Protein AF-K1T7Y3-F1 (afdb_monomer_lite)

Organism: NCBI:txid408170

pLDDT: mean 90.28, std 10.28, range [40.94, 98.44]

Foldseek 3Di:
DADPPDDFDAEAEEADDWPVSLVVCVVVVGQEYEYADDLDPDDDPDQDCVDRSNVSVVSCVVSRYYYHHNYLVQQFAQVHDQVVVCVLQVFDPKAAPAADPVDRRTHHHIDGDDPDDDDPVVVQVSVCVSVVHPDDDDDDDD

Structure (mmCIF, N/CA/C/O backbone):
data_AF-K1T7Y3-F1
#
_entry.id   AF-K1T7Y3-F1
#
loop_
_atom_site.group_PDB
_atom_site.id
_atom_site.type_symbol
_atom_site.label_atom_id
_atom_site.label_alt_id
_atom_site.label_comp_id
_atom_site.label_asym_id
_atom_site.label_entity_id
_atom_site.label_seq_id
_atom_site.pdbx_PDB_ins_code
_atom_site.Cartn_x
_atom_site.Cartn_y
_atom_site.Cartn_z
_atom_site.occupancy
_atom_site.B_iso_or_equiv
_atom_site.auth_seq_id
_atom_site.auth_comp_id
_atom_site.auth_asym_id
_atom_site.auth_atom_id
_atom_site.pdbx_PDB_model_num
ATOM 1 N N . CYS A 1 1 ? -7.303 -5.043 11.114 1.00 74.25 1 CYS A N 1
ATOM 2 C CA . CYS A 1 1 ? -7.994 -5.053 12.422 1.00 74.25 1 CYS A CA 1
ATOM 3 C C . CYS A 1 1 ? -9.361 -4.397 12.263 1.00 74.25 1 CYS A C 1
ATOM 5 O O . CYS A 1 1 ? -9.489 -3.479 11.460 1.00 74.25 1 CYS A O 1
ATOM 7 N N . GLY A 1 2 ? -10.361 -4.883 12.998 1.00 85.31 2 GLY A N 1
ATOM 8 C CA . GLY A 1 2 ? -11.750 -4.431 12.897 1.00 85.31 2 GLY A CA 1
ATOM 9 C C . GLY A 1 2 ? -12.728 -5.604 12.944 1.00 85.31 2 GLY A C 1
ATOM 10 O O . GLY A 1 2 ? -12.315 -6.723 13.240 1.00 85.31 2 GLY A O 1
ATOM 11 N N . ASP A 1 3 ? -13.996 -5.324 12.660 1.00 88.31 3 ASP A N 1
ATOM 12 C CA . ASP A 1 3 ? -15.067 -6.319 12.555 1.00 88.31 3 ASP A CA 1
ATOM 13 C C . ASP A 1 3 ? -15.221 -6.776 11.097 1.00 88.31 3 ASP A C 1
ATOM 15 O O . ASP A 1 3 ? -15.468 -5.957 10.211 1.00 88.31 3 ASP A O 1
ATOM 19 N N . GLU A 1 4 ? -15.062 -8.077 10.853 1.00 87.56 4 GLU A N 1
ATOM 20 C CA . GLU A 1 4 ? -15.195 -8.697 9.527 1.00 87.56 4 GLU A CA 1
ATOM 21 C C . GLU A 1 4 ? -16.634 -8.692 8.992 1.00 87.56 4 GLU A C 1
ATOM 23 O O . GLU A 1 4 ? -16.840 -8.826 7.789 1.00 87.56 4 GLU A O 1
ATOM 28 N N . ASN A 1 5 ? -17.623 -8.486 9.867 1.00 91.62 5 ASN A N 1
ATOM 29 C CA . ASN A 1 5 ? -19.041 -8.453 9.509 1.00 91.62 5 ASN A CA 1
ATOM 30 C C . ASN A 1 5 ? -19.557 -7.032 9.235 1.00 91.62 5 ASN A C 1
ATOM 32 O O . ASN A 1 5 ? -20.742 -6.846 8.949 1.00 91.62 5 ASN A O 1
ATOM 36 N N . LYS A 1 6 ? -18.696 -6.012 9.346 1.00 91.69 6 LYS A N 1
ATOM 37 C CA . LYS A 1 6 ? -19.077 -4.622 9.091 1.00 91.69 6 LYS A CA 1
ATOM 38 C C . LYS A 1 6 ? -19.415 -4.430 7.607 1.00 91.69 6 LYS A C 1
ATOM 40 O O . LYS A 1 6 ? -18.617 -4.762 6.736 1.00 91.69 6 LYS A O 1
ATOM 45 N N . ASP A 1 7 ? -20.564 -3.819 7.326 1.00 95.12 7 ASP A N 1
ATOM 46 C CA . ASP A 1 7 ? -20.921 -3.370 5.974 1.00 95.12 7 ASP A CA 1
ATOM 47 C C . ASP A 1 7 ? -20.002 -2.210 5.538 1.00 95.12 7 ASP A C 1
ATOM 49 O O . ASP A 1 7 ? -19.838 -1.228 6.269 1.00 95.12 7 ASP A O 1
ATOM 53 N N . VAL A 1 8 ? -19.385 -2.328 4.359 1.00 96.88 8 VAL A N 1
ATOM 54 C CA . VAL A 1 8 ? -18.393 -1.377 3.828 1.00 96.88 8 VAL A CA 1
ATOM 55 C C . VAL A 1 8 ? -18.843 -0.897 2.452 1.00 96.88 8 VAL A C 1
ATOM 57 O O . VAL A 1 8 ? -18.898 -1.672 1.500 1.00 96.88 8 VAL A O 1
ATOM 60 N N . LYS A 1 9 ? -19.116 0.406 2.325 1.00 97.25 9 LYS A N 1
ATOM 61 C CA . LYS A 1 9 ? -19.540 1.050 1.067 1.00 97.25 9 LYS A CA 1
ATOM 62 C C . LYS A 1 9 ? -18.484 1.998 0.519 1.00 97.25 9 LYS A C 1
ATOM 64 O O . LYS A 1 9 ? -18.427 2.228 -0.688 1.00 97.25 9 LYS A O 1
ATOM 69 N N . LYS A 1 10 ? -17.641 2.552 1.392 1.00 98.00 10 LYS A N 1
ATOM 70 C CA . LYS A 1 10 ? -16.605 3.518 1.040 1.00 98.00 10 LYS A CA 1
ATOM 71 C C . LYS A 1 10 ? -15.258 3.134 1.636 1.00 98.00 10 LYS A C 1
ATOM 73 O O . LYS A 1 10 ? -15.065 3.180 2.848 1.00 98.00 10 LYS A O 1
ATOM 78 N N . VAL A 1 11 ? -14.304 2.832 0.761 1.00 98.12 11 VAL A N 1
ATOM 79 C CA . VAL A 1 11 ? -12.926 2.501 1.139 1.00 98.12 11 VAL A CA 1
ATOM 80 C C . VAL A 1 11 ? -12.016 3.701 0.893 1.00 98.12 11 VAL A C 1
ATOM 82 O O . VAL A 1 11 ? -12.031 4.296 -0.185 1.00 98.12 11 VAL A O 1
ATOM 85 N N . PHE A 1 12 ? -11.208 4.047 1.890 1.00 98.25 12 PHE A N 1
ATOM 86 C CA . PHE A 1 12 ? -10.119 5.009 1.769 1.00 98.25 12 PHE A CA 1
ATOM 87 C C . PHE A 1 12 ? -8.802 4.259 1.555 1.00 98.25 12 PHE A C 1
ATOM 89 O O . PHE A 1 12 ? -8.405 3.456 2.396 1.00 98.25 12 PHE A O 1
ATOM 96 N N . VAL A 1 13 ? -8.127 4.510 0.433 1.00 97.75 13 VAL A N 1
ATOM 97 C CA . VAL A 1 13 ? -6.859 3.850 0.087 1.00 97.75 13 VAL A CA 1
ATOM 98 C C . VAL A 1 13 ? -5.696 4.804 0.338 1.00 97.75 13 VAL A C 1
ATOM 100 O O . VAL A 1 13 ? -5.748 5.958 -0.083 1.00 97.75 13 VAL A O 1
ATOM 103 N N . THR A 1 14 ? -4.649 4.328 1.008 1.00 96.69 14 THR A N 1
ATOM 104 C CA . THR A 1 14 ? -3.442 5.113 1.305 1.00 96.69 14 THR A CA 1
ATOM 105 C C . THR A 1 14 ? -2.174 4.262 1.219 1.00 96.69 14 THR A C 1
ATOM 107 O O . THR A 1 14 ? -2.227 3.046 1.363 1.00 96.69 14 THR A O 1
ATOM 110 N N . LEU A 1 15 ? -1.015 4.887 1.008 1.00 94.50 15 LEU A N 1
ATOM 111 C CA . LEU A 1 15 ? 0.276 4.201 1.135 1.00 94.50 15 LEU A CA 1
ATOM 112 C C . LEU A 1 15 ? 0.601 3.991 2.621 1.00 94.50 15 LEU A C 1
ATOM 114 O O . LEU A 1 15 ? 0.642 2.865 3.120 1.00 94.50 15 LEU A O 1
ATOM 118 N N . ASP A 1 16 ? 0.732 5.108 3.333 1.00 93.12 16 ASP A N 1
ATOM 119 C CA . ASP A 1 16 ? 1.011 5.174 4.761 1.00 93.12 16 ASP A CA 1
ATOM 120 C C . ASP A 1 16 ? -0.233 5.559 5.546 1.00 93.12 16 ASP A C 1
ATOM 122 O O . ASP A 1 16 ? -1.016 6.413 5.124 1.00 93.12 16 ASP A O 1
ATOM 126 N N . THR A 1 17 ? -0.379 4.979 6.734 1.00 94.25 17 THR A N 1
ATOM 127 C CA . THR A 1 17 ? -1.377 5.440 7.699 1.00 94.25 17 THR A CA 1
ATOM 128 C C . THR A 1 17 ? -0.690 6.234 8.801 1.00 94.25 17 THR A C 1
ATOM 130 O O . THR A 1 17 ? 0.102 5.708 9.578 1.00 94.25 17 THR A O 1
ATOM 133 N N . ASN A 1 18 ? -1.025 7.516 8.875 1.00 95.44 18 ASN A N 1
ATOM 134 C CA . ASN A 1 18 ? -0.678 8.429 9.958 1.00 95.44 18 ASN A CA 1
ATOM 135 C C . ASN A 1 18 ? -1.941 9.143 10.488 1.00 95.44 18 ASN A C 1
ATOM 137 O O . ASN A 1 18 ? -3.026 9.042 9.909 1.00 95.44 18 ASN A O 1
ATOM 141 N N . ILE A 1 19 ? -1.809 9.914 11.571 1.00 96.31 19 ILE A N 1
ATOM 142 C CA . ILE A 1 19 ? -2.937 10.624 12.206 1.00 96.31 19 ILE A CA 1
ATOM 143 C C . ILE A 1 19 ? -3.722 11.487 11.204 1.00 96.31 19 ILE A C 1
ATOM 145 O O . ILE A 1 19 ? -4.949 11.528 11.267 1.00 96.31 19 ILE A O 1
ATOM 149 N N . ASN A 1 20 ? -3.040 12.161 10.276 1.00 97.19 20 ASN A N 1
ATOM 150 C CA . ASN A 1 20 ? -3.697 13.030 9.302 1.00 97.19 20 ASN A CA 1
ATOM 151 C C . ASN A 1 20 ? -4.510 12.215 8.293 1.00 97.19 20 ASN A C 1
ATOM 153 O O . ASN A 1 20 ? -5.660 12.558 8.042 1.00 97.19 20 ASN A O 1
ATOM 157 N N . THR A 1 21 ? -3.968 11.100 7.793 1.00 97.38 21 THR A N 1
ATOM 158 C CA . THR A 1 21 ? -4.709 10.205 6.884 1.00 97.38 21 THR A CA 1
ATOM 159 C C . THR A 1 21 ? -5.929 9.574 7.557 1.00 97.38 21 THR A C 1
ATOM 161 O O . THR A 1 21 ? -6.981 9.471 6.937 1.00 97.38 21 THR A O 1
ATOM 164 N N . VAL A 1 22 ? -5.843 9.234 8.851 1.00 97.69 22 VAL A N 1
ATOM 165 C CA . VAL A 1 22 ? -6.998 8.729 9.614 1.00 97.69 22 VAL A CA 1
ATOM 166 C C . VAL A 1 22 ? -8.064 9.817 9.751 1.00 97.69 22 VAL A C 1
ATOM 168 O O . VAL A 1 22 ? -9.237 9.566 9.491 1.00 97.69 22 VAL A O 1
ATOM 171 N N . LYS A 1 23 ? -7.668 11.049 10.098 1.00 98.12 23 LYS A N 1
ATOM 172 C CA . LYS A 1 23 ? -8.592 12.194 10.163 1.00 98.12 23 LYS A CA 1
ATOM 173 C C . LYS A 1 23 ? -9.242 12.499 8.814 1.00 98.12 23 LYS A C 1
ATOM 175 O O . LYS A 1 23 ? -10.417 12.850 8.778 1.00 98.12 23 LYS A O 1
ATOM 180 N N . GLU A 1 24 ? -8.501 12.363 7.720 1.00 98.44 24 GLU A N 1
ATOM 181 C CA . GLU A 1 24 ? -9.027 12.541 6.368 1.00 98.44 24 GLU A CA 1
ATOM 182 C C . GLU A 1 24 ? -10.026 11.440 5.988 1.00 98.44 24 GLU A C 1
ATOM 184 O O . GLU A 1 24 ? -11.080 11.728 5.424 1.00 98.44 24 GLU A O 1
ATOM 189 N N . ALA A 1 25 ? -9.738 10.182 6.328 1.00 98.25 25 ALA A N 1
ATOM 190 C CA . ALA A 1 25 ? -10.670 9.080 6.116 1.00 98.25 25 ALA A CA 1
ATOM 191 C C . ALA A 1 25 ? -11.983 9.306 6.886 1.00 98.25 25 ALA A C 1
ATOM 193 O O . ALA A 1 25 ? -13.064 9.160 6.312 1.00 98.25 25 ALA A O 1
ATOM 194 N N . ILE A 1 26 ? -11.889 9.751 8.147 1.00 98.25 26 ILE A N 1
ATOM 195 C CA . ILE A 1 26 ? -13.047 10.129 8.971 1.00 98.25 26 ILE A CA 1
ATOM 196 C C . ILE A 1 26 ? -13.824 11.277 8.317 1.00 98.25 26 ILE A C 1
ATOM 198 O O . ILE A 1 26 ? -15.032 11.165 8.131 1.00 98.25 26 ILE A O 1
ATOM 202 N N . SER A 1 27 ? -13.157 12.366 7.914 1.00 98.38 27 SER A N 1
ATOM 203 C CA . SER A 1 27 ? -13.840 13.526 7.317 1.00 98.38 27 SER A CA 1
ATOM 204 C C . SER A 1 27 ? -14.519 13.198 5.986 1.00 98.38 27 SER A C 1
ATOM 206 O O . SER A 1 27 ? -15.534 13.797 5.630 1.00 98.38 27 SER A O 1
ATOM 208 N N . LYS A 1 28 ? -13.991 12.209 5.260 1.00 98.00 28 LYS A N 1
ATOM 209 C CA . LYS A 1 28 ? -14.590 11.670 4.040 1.00 98.00 28 LYS A CA 1
ATOM 210 C C . LYS A 1 28 ? -15.670 10.621 4.309 1.00 98.00 28 LYS A C 1
ATOM 212 O O . LYS A 1 28 ? -16.221 10.118 3.330 1.00 98.00 28 LYS A O 1
ATOM 217 N N . ASN A 1 29 ? -16.011 10.316 5.560 1.00 97.75 29 ASN A N 1
ATOM 218 C CA . ASN A 1 29 ? -16.959 9.264 5.941 1.00 97.75 29 ASN A CA 1
ATOM 219 C C . ASN A 1 29 ? -16.593 7.907 5.316 1.00 97.75 29 ASN A C 1
ATOM 221 O O . ASN A 1 29 ? -17.430 7.259 4.692 1.00 97.75 29 ASN A O 1
ATOM 225 N N . ALA A 1 30 ? -15.313 7.533 5.369 1.00 98.12 30 ALA A N 1
ATOM 226 C CA . ALA A 1 30 ? -14.883 6.211 4.938 1.00 98.12 30 ALA A CA 1
ATOM 227 C C . ALA A 1 30 ? -15.353 5.145 5.935 1.00 98.12 30 ALA A C 1
ATOM 229 O O . ALA A 1 30 ? -15.227 5.321 7.145 1.00 98.12 30 ALA A O 1
ATOM 230 N N . ASP A 1 31 ? -15.829 4.019 5.415 1.00 97.81 31 ASP A N 1
ATOM 231 C CA . ASP A 1 31 ? -16.213 2.861 6.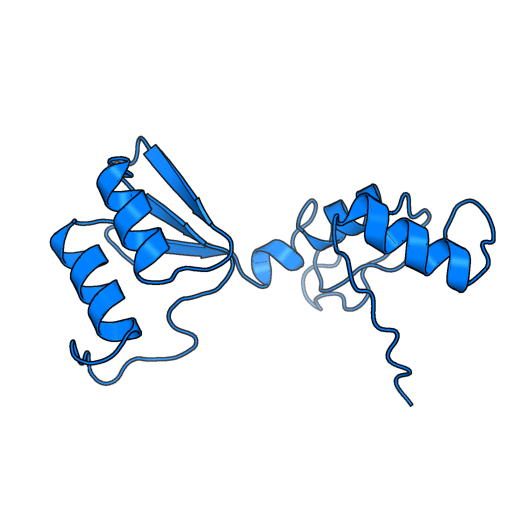220 1.00 97.81 31 ASP A CA 1
ATOM 232 C C . ASP A 1 31 ? -15.004 1.979 6.547 1.00 97.81 31 ASP A C 1
ATOM 234 O O . ASP A 1 31 ? -15.055 1.201 7.492 1.00 97.81 31 ASP A O 1
ATOM 238 N N . MET A 1 32 ? -13.925 2.080 5.765 1.00 97.75 32 MET A N 1
ATOM 239 C CA . MET A 1 32 ? -12.718 1.268 5.906 1.00 97.75 32 MET A CA 1
ATOM 240 C C . MET A 1 32 ? -11.491 1.989 5.342 1.00 97.75 32 MET A C 1
ATOM 242 O O . MET A 1 32 ? -11.596 2.732 4.364 1.00 97.75 32 MET A O 1
ATOM 246 N N . ILE A 1 33 ? -10.318 1.711 5.915 1.00 97.94 33 ILE A N 1
ATOM 247 C CA . ILE A 1 33 ? -9.017 2.084 5.351 1.00 97.94 33 ILE A CA 1
ATOM 248 C C . ILE A 1 33 ? -8.304 0.840 4.810 1.00 97.94 33 ILE A C 1
ATOM 250 O O . ILE A 1 33 ? -8.199 -0.178 5.496 1.00 97.94 33 ILE A O 1
ATOM 254 N N . VAL A 1 34 ? -7.765 0.944 3.597 1.00 97.50 34 VAL A N 1
ATOM 255 C CA . VAL A 1 34 ? -6.795 -0.004 3.039 1.00 97.50 34 VAL A CA 1
ATOM 256 C C . VAL A 1 34 ? -5.459 0.718 2.886 1.00 97.50 34 VAL A C 1
ATOM 258 O O . VAL A 1 34 ? -5.376 1.718 2.174 1.00 97.50 34 VAL A O 1
ATOM 261 N N . SER A 1 35 ? -4.424 0.234 3.570 1.00 96.75 35 SER A N 1
ATOM 262 C CA . SER A 1 35 ? -3.065 0.771 3.496 1.00 96.75 35 SER A CA 1
ATOM 263 C C . SER A 1 35 ? -2.092 -0.210 2.853 1.00 96.75 35 SER A C 1
ATOM 265 O O . SER A 1 35 ? -2.371 -1.406 2.782 1.00 96.75 35 SER A O 1
ATOM 267 N N . HIS A 1 36 ? -0.930 0.273 2.413 1.00 95.25 36 HIS A N 1
ATOM 268 C CA . HIS A 1 36 ? 0.178 -0.615 2.066 1.00 95.25 36 HIS A CA 1
ATOM 269 C C . HIS A 1 36 ? 0.959 -1.016 3.323 1.00 95.25 36 HIS A C 1
ATOM 271 O O . HIS A 1 36 ? 1.076 -2.195 3.655 1.00 95.25 36 HIS A O 1
ATOM 277 N N . HIS A 1 37 ? 1.431 -0.026 4.086 1.00 94.44 37 HIS A N 1
ATOM 278 C CA . HIS A 1 37 ? 2.209 -0.290 5.292 1.00 94.44 37 HIS A CA 1
ATOM 279 C C . HIS A 1 37 ? 1.305 -0.642 6.488 1.00 94.44 37 HIS A C 1
ATOM 281 O O . HIS A 1 37 ? 0.311 0.057 6.743 1.00 94.44 37 HIS A O 1
ATOM 287 N N . PRO A 1 38 ? 1.635 -1.698 7.258 1.00 92.12 38 PRO A N 1
ATOM 288 C CA . PRO A 1 38 ? 0.961 -1.999 8.513 1.00 92.12 38 PRO A CA 1
ATOM 289 C C . PRO A 1 38 ? 1.239 -0.919 9.561 1.00 92.12 38 PRO A C 1
ATOM 291 O O . PRO A 1 38 ? 2.386 -0.534 9.773 1.00 92.12 38 PRO A O 1
ATOM 294 N N . ILE A 1 39 ? 0.211 -0.492 10.303 1.00 92.44 39 ILE A N 1
ATOM 295 C CA . ILE A 1 39 ? 0.425 0.383 11.473 1.00 92.44 39 ILE A CA 1
ATOM 296 C C . ILE A 1 39 ? 1.080 -0.368 12.645 1.00 92.44 39 ILE A C 1
ATOM 298 O O . ILE A 1 39 ? 1.681 0.258 13.515 1.00 92.44 39 ILE A O 1
ATOM 302 N N . LEU A 1 40 ? 0.958 -1.704 12.669 1.00 90.25 40 LEU A N 1
ATOM 303 C CA . LEU A 1 40 ? 1.570 -2.606 13.648 1.00 90.25 40 LEU A CA 1
ATOM 304 C C . LEU A 1 40 ? 2.445 -3.623 12.913 1.00 90.25 40 LEU A C 1
ATOM 306 O O . LEU A 1 40 ? 1.925 -4.472 12.195 1.00 90.25 40 LEU A O 1
ATOM 310 N N . LEU A 1 41 ? 3.760 -3.565 13.123 1.00 83.50 41 LEU A N 1
ATOM 311 C CA . LEU A 1 41 ? 4.713 -4.552 12.590 1.00 83.50 41 LEU A CA 1
ATOM 312 C C . LEU A 1 41 ? 4.938 -5.741 13.540 1.00 83.50 41 LEU A C 1
ATOM 314 O O . LEU A 1 41 ? 5.601 -6.710 13.187 1.00 83.50 41 LEU A O 1
ATOM 318 N N . GLY A 1 42 ? 4.388 -5.679 14.753 1.00 86.19 42 GLY A N 1
ATOM 319 C CA . GLY A 1 42 ? 4.509 -6.725 15.761 1.00 86.19 42 GLY A CA 1
ATOM 320 C C . GLY A 1 42 ? 3.402 -6.638 16.806 1.00 86.19 42 GLY A C 1
ATOM 321 O O . GLY A 1 42 ? 2.554 -5.744 16.769 1.00 86.19 42 GLY A O 1
ATOM 322 N N . GLY A 1 43 ? 3.411 -7.578 17.750 1.00 86.69 43 GLY A N 1
ATOM 323 C CA . GLY A 1 43 ? 2.418 -7.627 18.821 1.00 86.69 43 GLY A CA 1
ATOM 324 C C . GLY A 1 43 ? 2.460 -6.387 19.721 1.00 86.69 43 GLY A C 1
ATOM 325 O O . GLY A 1 43 ? 3.527 -5.958 20.164 1.00 86.69 43 GLY A O 1
ATOM 326 N N . ILE A 1 44 ? 1.287 -5.837 20.040 1.00 87.12 44 ILE A N 1
ATOM 327 C CA . ILE A 1 44 ? 1.150 -4.757 21.022 1.00 87.12 44 ILE A CA 1
ATOM 328 C C . ILE A 1 44 ? 0.984 -5.356 22.420 1.00 87.12 44 ILE A C 1
ATOM 330 O O . ILE A 1 44 ? 0.132 -6.212 22.634 1.00 87.12 44 ILE A O 1
ATOM 334 N N . LYS A 1 45 ? 1.746 -4.847 23.395 1.00 91.38 45 LYS A N 1
ATOM 335 C CA . LYS A 1 45 ? 1.588 -5.203 24.819 1.00 91.38 45 LYS A CA 1
ATOM 336 C C . LYS A 1 45 ? 0.728 -4.215 25.616 1.00 91.38 45 LYS A C 1
ATOM 338 O O . LYS A 1 45 ? 0.179 -4.584 26.646 1.00 91.38 45 LYS A O 1
ATOM 343 N N . ARG A 1 46 ? 0.637 -2.958 25.167 1.00 93.62 46 ARG A N 1
ATOM 344 C CA . ARG A 1 46 ? -0.209 -1.900 25.746 1.00 93.62 46 ARG A CA 1
ATOM 345 C C . ARG A 1 46 ? -0.575 -0.856 24.699 1.00 93.62 46 ARG A C 1
ATOM 347 O O . ARG A 1 46 ? 0.226 -0.596 23.804 1.00 93.62 46 ARG A O 1
ATOM 354 N N . ILE A 1 47 ? -1.725 -0.211 24.864 1.00 93.88 47 ILE A N 1
ATOM 355 C CA . ILE A 1 47 ? -2.128 0.940 24.052 1.00 93.88 47 ILE A CA 1
ATOM 356 C C . ILE A 1 47 ? -1.925 2.205 24.890 1.00 93.88 47 ILE A C 1
ATOM 358 O O . ILE A 1 47 ? -2.547 2.364 25.935 1.00 93.88 47 ILE A O 1
ATOM 362 N N . ASP A 1 48 ? -1.037 3.088 24.437 1.00 94.75 48 ASP A N 1
ATOM 363 C CA . ASP A 1 48 ? -0.742 4.368 25.083 1.00 94.75 48 ASP A CA 1
ATOM 364 C C . ASP A 1 48 ? -1.187 5.521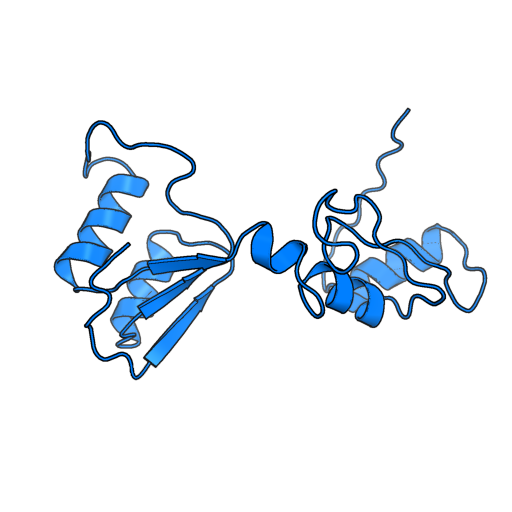 24.176 1.00 94.75 48 ASP A C 1
ATOM 366 O O . ASP A 1 48 ? -0.553 5.799 23.154 1.00 94.75 48 ASP A O 1
ATOM 370 N N . TYR A 1 49 ? -2.275 6.198 24.550 1.00 95.50 49 TYR A N 1
ATOM 371 C CA . TYR A 1 49 ? -2.859 7.307 23.786 1.00 95.50 49 TYR A CA 1
ATOM 372 C C . TYR A 1 49 ? -1.993 8.577 23.745 1.00 95.50 49 TYR A C 1
ATOM 374 O O . TYR A 1 49 ? -2.342 9.520 23.034 1.00 95.50 49 TYR A O 1
ATOM 382 N N . SER A 1 50 ? -0.863 8.623 24.455 1.00 94.88 50 SER A N 1
ATOM 383 C CA . SER A 1 50 ? 0.140 9.679 24.273 1.00 94.88 50 SER A CA 1
ATOM 384 C C . SER A 1 50 ? 1.032 9.453 23.042 1.00 94.88 50 SER A C 1
ATOM 386 O O . SER A 1 50 ? 1.648 10.394 22.547 1.00 94.88 50 SER A O 1
ATOM 388 N N . THR A 1 51 ? 1.070 8.228 22.504 1.00 94.31 51 THR A N 1
ATOM 389 C CA . THR A 1 51 ? 1.871 7.865 21.323 1.00 94.31 51 THR A CA 1
ATOM 390 C C . THR A 1 51 ? 1.092 8.044 20.021 1.00 94.31 51 THR A C 1
ATOM 392 O O . THR A 1 51 ? -0.133 7.934 19.998 1.00 94.31 51 THR A O 1
ATOM 395 N N . SER A 1 52 ? 1.795 8.245 18.902 1.00 93.06 52 SER A N 1
ATOM 396 C CA . SER A 1 52 ? 1.168 8.366 17.577 1.00 93.06 52 SER A CA 1
ATOM 397 C C . SER A 1 52 ? 0.347 7.129 17.199 1.00 93.06 52 SER A C 1
ATOM 399 O O . SER A 1 52 ? -0.794 7.256 16.759 1.00 93.06 52 SER A O 1
ATOM 401 N N . VAL A 1 53 ? 0.892 5.930 17.427 1.00 93.56 53 VAL A N 1
ATOM 402 C CA . VAL A 1 53 ? 0.194 4.658 17.182 1.00 93.56 53 VAL A CA 1
ATOM 403 C C . VAL A 1 53 ? -1.045 4.546 18.065 1.00 93.56 53 VAL A C 1
ATOM 405 O O . VAL A 1 53 ? -2.123 4.243 17.562 1.00 93.56 53 VAL A O 1
ATOM 408 N N . GLY A 1 54 ? -0.932 4.846 19.362 1.00 95.12 54 GLY A N 1
ATOM 409 C CA . GLY A 1 54 ? -2.079 4.812 20.266 1.00 95.12 54 GLY A CA 1
ATOM 410 C C . GLY A 1 54 ? -3.171 5.812 19.886 1.00 95.12 54 GLY A C 1
ATOM 411 O O . GLY A 1 54 ? -4.346 5.461 19.932 1.00 95.12 54 GLY A O 1
ATOM 412 N N . GLN A 1 55 ? -2.809 7.021 19.448 1.00 96.12 55 GLN A N 1
ATOM 413 C CA . GLN A 1 55 ? -3.771 8.012 18.951 1.00 96.12 55 GLN A CA 1
ATOM 414 C C . GLN A 1 55 ? -4.483 7.548 17.680 1.00 96.12 55 GLN A C 1
ATOM 416 O O . GLN A 1 55 ? -5.694 7.722 17.567 1.00 96.12 55 GLN A O 1
ATOM 421 N N . MET A 1 56 ? -3.765 6.932 16.737 1.00 96.06 56 MET A N 1
ATOM 422 C CA . MET A 1 56 ? -4.391 6.353 15.545 1.00 96.06 56 MET A CA 1
ATOM 423 C C . MET A 1 56 ? -5.358 5.230 15.913 1.00 96.06 56 MET A C 1
ATOM 425 O O . MET A 1 56 ? -6.492 5.236 15.446 1.00 96.06 56 MET A O 1
ATOM 429 N N . LEU A 1 57 ? -4.944 4.306 16.786 1.00 95.69 57 LEU A N 1
ATOM 430 C CA . LEU A 1 57 ? -5.810 3.226 17.261 1.00 95.69 57 LEU A CA 1
ATOM 431 C C . LEU A 1 57 ? -7.059 3.778 17.947 1.00 95.69 57 LEU A C 1
ATOM 433 O O . LEU A 1 57 ? -8.157 3.319 17.650 1.00 95.69 57 LEU A O 1
ATOM 437 N N . LYS A 1 58 ? -6.905 4.798 18.800 1.00 96.12 58 LYS A N 1
ATOM 438 C CA . LYS A 1 58 ? -8.026 5.490 19.440 1.00 96.12 58 LYS A CA 1
ATOM 439 C C . LYS A 1 58 ? -9.022 6.009 18.402 1.00 96.12 58 LYS A C 1
ATOM 441 O O . LYS A 1 58 ? -10.197 5.671 18.475 1.00 96.12 58 LYS A O 1
ATOM 446 N N . LEU A 1 59 ? -8.548 6.773 17.416 1.00 96.88 59 LEU A N 1
ATOM 447 C CA . LEU A 1 59 ? -9.398 7.349 16.370 1.00 96.88 59 LEU A CA 1
ATOM 448 C C . LEU A 1 59 ? -10.111 6.274 15.539 1.00 96.88 59 LEU A C 1
ATOM 450 O O . LEU A 1 59 ? -11.306 6.402 15.285 1.00 96.88 59 LEU A O 1
ATOM 454 N N . LEU A 1 60 ? -9.402 5.217 15.134 1.00 96.25 60 LEU A N 1
ATOM 455 C CA . LEU A 1 60 ? -9.976 4.115 14.355 1.00 96.25 60 LEU A CA 1
ATOM 456 C C . LEU A 1 60 ? -11.064 3.373 15.142 1.00 96.25 60 LEU A C 1
ATOM 458 O O . LEU A 1 60 ? -12.132 3.103 14.598 1.00 96.25 60 LEU A O 1
ATOM 462 N N . ILE A 1 61 ? -10.816 3.088 16.424 1.00 95.25 61 ILE A N 1
ATOM 463 C CA . ILE A 1 61 ? -11.767 2.392 17.301 1.00 95.25 61 ILE A CA 1
ATOM 464 C C . ILE A 1 61 ? -12.999 3.265 17.568 1.00 95.25 61 ILE A C 1
ATOM 466 O O . ILE A 1 61 ? -14.119 2.804 17.373 1.00 95.25 61 ILE A O 1
ATOM 470 N N . GLU A 1 62 ? -12.810 4.527 17.964 1.00 96.25 62 GLU A N 1
ATOM 471 C CA . GLU A 1 62 ? -13.911 5.445 18.302 1.00 96.25 62 GLU A CA 1
ATOM 472 C C . GLU A 1 62 ? -14.826 5.747 17.106 1.00 96.25 62 GLU A C 1
ATOM 474 O O . GLU A 1 62 ? -16.019 5.971 17.292 1.00 96.25 62 GLU A O 1
ATOM 479 N N . ASN A 1 63 ? -14.293 5.716 15.880 1.00 96.38 63 ASN A N 1
ATOM 480 C CA . ASN A 1 63 ? -15.069 5.930 14.654 1.00 96.38 63 ASN A CA 1
ATOM 481 C C . ASN A 1 63 ? -15.499 4.615 13.983 1.00 96.38 63 ASN A C 1
ATOM 483 O O . ASN A 1 63 ? -16.111 4.643 12.918 1.00 96.38 63 ASN A O 1
ATOM 487 N N . ASN A 1 64 ? -15.194 3.464 14.594 1.00 95.69 64 ASN A N 1
ATOM 488 C CA . ASN A 1 64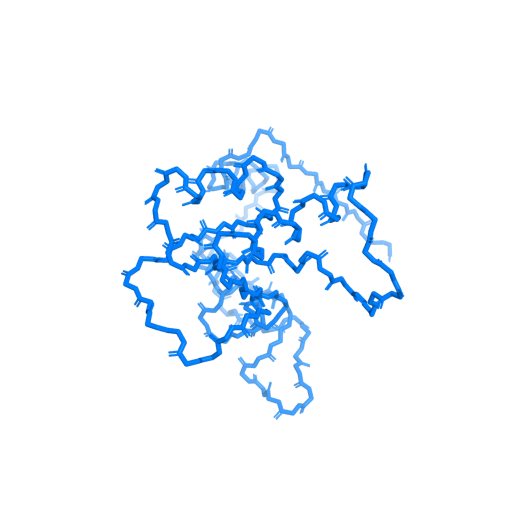 ? -15.489 2.139 14.056 1.00 95.69 64 ASN A CA 1
ATOM 489 C C . ASN A 1 64 ? -14.972 1.947 12.612 1.00 95.69 64 ASN A C 1
ATOM 491 O O . ASN A 1 64 ? -15.692 1.434 11.759 1.00 95.69 64 ASN A O 1
ATOM 495 N N . ILE A 1 65 ? -13.746 2.384 12.310 1.00 96.81 65 ILE A N 1
ATOM 496 C CA . ILE A 1 65 ? -13.141 2.268 10.974 1.00 96.81 65 ILE A CA 1
ATOM 497 C C . ILE A 1 65 ? -12.128 1.111 10.977 1.00 96.81 65 ILE A C 1
ATOM 499 O O . ILE A 1 65 ? -11.032 1.271 11.525 1.00 96.81 65 ILE A O 1
ATOM 503 N N . PRO A 1 66 ? -12.444 -0.057 10.381 1.00 96.50 66 PRO A N 1
ATOM 504 C CA . PRO A 1 66 ? -11.467 -1.111 10.142 1.00 96.50 66 PRO A CA 1
ATOM 505 C C . PRO A 1 66 ? -10.309 -0.635 9.264 1.00 96.50 66 PRO A C 1
ATOM 507 O O . PRO A 1 66 ? -10.478 0.173 8.349 1.00 96.50 66 PRO A O 1
ATOM 510 N N . LEU A 1 67 ? -9.134 -1.210 9.516 1.00 96.00 67 LEU A N 1
ATOM 511 C CA . LEU A 1 67 ? -7.934 -1.000 8.713 1.00 96.00 67 LEU A CA 1
ATOM 512 C C . LEU A 1 67 ? -7.356 -2.340 8.260 1.00 96.00 67 LEU A C 1
ATOM 514 O O . LEU A 1 67 ? -7.109 -3.232 9.081 1.00 96.00 67 LEU A O 1
ATOM 518 N N . PHE A 1 68 ? -7.097 -2.462 6.961 1.00 95.38 68 PHE A N 1
ATOM 519 C CA . PHE A 1 68 ? -6.402 -3.592 6.346 1.00 95.38 68 PHE A CA 1
ATOM 520 C C . PHE A 1 68 ? -5.116 -3.115 5.674 1.00 95.38 68 PHE A C 1
ATOM 522 O O . PHE A 1 68 ? -5.143 -2.117 4.962 1.00 95.38 68 PHE A O 1
ATOM 529 N N . ALA A 1 69 ? -4.006 -3.823 5.887 1.00 95.19 69 ALA A N 1
ATOM 530 C CA . ALA A 1 69 ? -2.724 -3.495 5.274 1.00 95.19 69 ALA A CA 1
ATOM 531 C C . ALA A 1 69 ? -2.313 -4.590 4.282 1.00 95.19 69 ALA A C 1
ATOM 533 O O . ALA A 1 69 ? -2.142 -5.744 4.676 1.00 95.19 69 ALA A O 1
ATOM 534 N N . ALA A 1 70 ? -2.151 -4.220 3.014 1.00 94.44 70 ALA A N 1
ATOM 535 C CA . ALA A 1 70 ? -1.621 -5.067 1.954 1.00 94.44 70 ALA A CA 1
ATOM 536 C C . ALA A 1 70 ? -0.162 -4.667 1.684 1.00 94.44 70 ALA A C 1
ATOM 538 O O . ALA A 1 70 ? 0.110 -3.749 0.914 1.00 94.44 70 ALA A O 1
ATOM 539 N N . HIS A 1 71 ? 0.763 -5.337 2.365 1.00 93.00 71 HIS A N 1
ATOM 540 C CA . HIS A 1 71 ? 2.184 -4.999 2.412 1.00 93.00 71 HIS A CA 1
ATOM 541 C C . HIS A 1 71 ? 2.969 -5.802 1.360 1.00 93.00 71 HIS A C 1
ATOM 543 O O . HIS A 1 71 ? 2.628 -5.783 0.178 1.00 93.00 71 HIS A O 1
ATOM 549 N N . THR A 1 72 ? 3.950 -6.599 1.789 1.00 90.81 72 THR A N 1
ATOM 550 C CA . THR A 1 72 ? 4.756 -7.469 0.920 1.00 90.81 72 THR A CA 1
ATOM 551 C C . THR A 1 72 ? 3.929 -8.479 0.128 1.00 90.81 72 THR A C 1
ATOM 553 O O . THR A 1 72 ? 4.328 -8.891 -0.957 1.00 90.81 72 THR A O 1
ATOM 556 N N . ASN A 1 73 ? 2.742 -8.864 0.600 1.00 92.25 73 ASN A N 1
ATOM 557 C CA . ASN A 1 73 ? 1.823 -9.686 -0.188 1.00 92.25 73 ASN A CA 1
ATOM 558 C C . ASN A 1 73 ? 1.335 -8.961 -1.457 1.00 92.25 73 ASN A C 1
ATOM 560 O O . ASN A 1 73 ? 1.165 -9.599 -2.489 1.00 92.25 73 ASN A O 1
ATOM 564 N N . MET A 1 74 ? 1.158 -7.637 -1.416 1.00 92.12 74 MET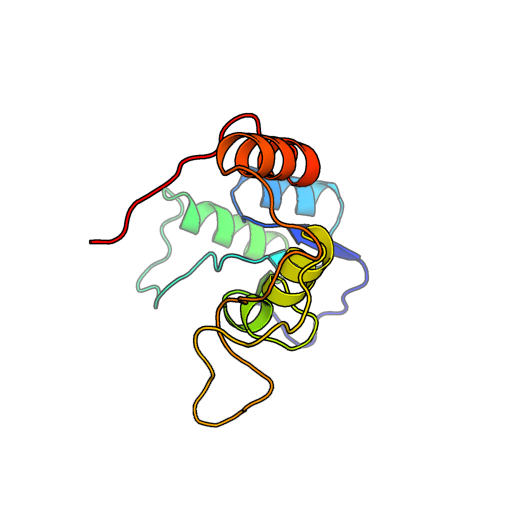 A N 1
ATOM 565 C CA . MET A 1 74 ? 0.813 -6.836 -2.596 1.00 92.12 74 MET A CA 1
ATOM 566 C C . MET A 1 74 ? 2.017 -6.607 -3.520 1.00 92.12 74 MET A C 1
ATOM 568 O O . MET A 1 74 ? 1.851 -6.525 -4.737 1.00 92.12 74 MET A O 1
ATOM 572 N N . ASP A 1 75 ? 3.227 -6.542 -2.963 1.00 92.88 75 ASP A N 1
ATOM 573 C CA . ASP A 1 75 ? 4.465 -6.450 -3.747 1.00 92.88 75 ASP A CA 1
ATOM 574 C C . ASP A 1 75 ? 4.764 -7.739 -4.514 1.00 92.88 75 ASP A C 1
ATOM 576 O O . ASP A 1 75 ? 5.284 -7.701 -5.632 1.00 92.88 75 ASP A O 1
ATOM 580 N N . THR A 1 76 ? 4.465 -8.880 -3.896 1.00 93.19 76 THR A N 1
ATOM 581 C CA . THR A 1 76 ? 4.817 -10.209 -4.409 1.00 93.19 76 THR A CA 1
ATOM 582 C C . THR A 1 76 ? 3.784 -10.780 -5.367 1.00 93.19 76 THR A C 1
ATOM 584 O O . THR A 1 76 ? 4.154 -11.560 -6.247 1.00 93.19 76 THR A O 1
ATOM 587 N N . ALA A 1 77 ? 2.515 -10.394 -5.213 1.00 91.44 77 ALA A N 1
ATOM 588 C CA . ALA A 1 77 ? 1.409 -10.906 -6.009 1.00 91.44 77 ALA A CA 1
ATOM 589 C C . ALA A 1 77 ? 1.594 -10.664 -7.512 1.00 91.44 77 ALA A C 1
ATOM 591 O O . ALA A 1 77 ? 2.095 -9.625 -7.949 1.00 91.44 77 ALA A O 1
ATOM 592 N N . LYS A 1 78 ? 1.086 -11.606 -8.312 1.00 90.88 78 LYS A N 1
ATOM 593 C CA . LYS A 1 78 ? 0.928 -11.431 -9.755 1.00 90.88 78 LYS A CA 1
ATOM 594 C C . LYS A 1 78 ? -0.011 -10.257 -10.052 1.00 90.88 78 LYS A C 1
ATOM 596 O O . LYS A 1 78 ? -1.127 -10.200 -9.542 1.00 90.88 78 LYS A O 1
ATOM 601 N N . GLY A 1 79 ? 0.430 -9.343 -10.908 1.00 91.06 79 GLY A N 1
ATOM 602 C CA . GLY A 1 79 ? -0.232 -8.068 -11.189 1.00 91.06 79 GLY A CA 1
ATOM 603 C C . GLY A 1 79 ? -0.064 -7.020 -10.082 1.00 91.06 79 GLY A C 1
ATOM 604 O O . GLY A 1 79 ? -0.712 -5.976 -10.148 1.00 91.06 79 GLY A O 1
ATOM 605 N N . GLY A 1 80 ? 0.769 -7.301 -9.075 1.00 92.56 80 GLY A N 1
ATOM 606 C CA . GLY A 1 80 ? 1.040 -6.435 -7.933 1.00 92.56 80 GLY A CA 1
ATOM 607 C C . GLY A 1 80 ? 1.985 -5.274 -8.246 1.00 92.56 80 GLY A C 1
ATOM 608 O O . GLY A 1 80 ? 2.257 -4.947 -9.404 1.00 92.56 80 GLY A O 1
ATOM 609 N N . ILE A 1 81 ? 2.508 -4.642 -7.192 1.00 93.50 81 ILE A N 1
ATOM 610 C CA . ILE A 1 81 ? 3.293 -3.399 -7.309 1.00 93.50 81 ILE A CA 1
ATOM 611 C C . ILE A 1 81 ? 4.538 -3.600 -8.182 1.00 93.50 81 ILE A C 1
ATOM 613 O O . ILE A 1 81 ? 4.783 -2.806 -9.089 1.00 93.50 81 ILE A O 1
ATOM 617 N N . ASN A 1 82 ? 5.291 -4.682 -7.971 1.00 95.06 82 ASN A N 1
ATOM 618 C CA . ASN A 1 82 ? 6.523 -4.922 -8.724 1.00 95.06 82 ASN A CA 1
ATOM 619 C C . ASN A 1 82 ? 6.272 -5.202 -10.218 1.00 95.06 82 ASN A C 1
ATOM 621 O O . ASN A 1 82 ? 7.077 -4.788 -11.052 1.00 95.06 82 ASN A O 1
ATOM 625 N N . ASP A 1 83 ? 5.152 -5.844 -10.571 1.00 94.88 83 ASP A N 1
ATOM 626 C CA . ASP A 1 83 ? 4.757 -6.033 -11.975 1.00 94.88 83 ASP A CA 1
ATOM 627 C C . ASP A 1 83 ? 4.398 -4.694 -12.624 1.00 94.88 83 ASP A C 1
ATOM 629 O O . ASP A 1 83 ? 4.855 -4.392 -13.724 1.00 94.88 83 ASP A O 1
ATOM 633 N N . LYS A 1 84 ? 3.649 -3.842 -11.913 1.00 94.19 84 LYS A N 1
ATOM 634 C CA . LYS A 1 84 ? 3.277 -2.511 -12.408 1.00 94.19 84 LYS A CA 1
ATOM 635 C C . LYS A 1 84 ? 4.481 -1.596 -12.593 1.00 94.19 84 LYS A C 1
ATOM 637 O O . LYS A 1 84 ? 4.526 -0.848 -13.562 1.00 94.19 84 LYS A O 1
ATOM 642 N N . ILE A 1 85 ? 5.474 -1.679 -11.712 1.00 92.44 85 ILE A N 1
ATOM 643 C CA . ILE A 1 85 ? 6.733 -0.946 -11.879 1.00 92.44 85 ILE A CA 1
ATOM 644 C C . ILE A 1 85 ? 7.494 -1.450 -13.114 1.00 92.44 85 ILE A C 1
ATOM 646 O O . ILE A 1 85 ? 7.982 -0.637 -13.895 1.00 92.44 85 ILE A O 1
ATOM 650 N N . ALA A 1 86 ? 7.565 -2.767 -13.332 1.00 93.88 86 ALA A N 1
ATOM 651 C CA . ALA A 1 86 ? 8.207 -3.329 -14.522 1.00 93.88 86 ALA A CA 1
ATOM 652 C C . ALA A 1 86 ? 7.509 -2.903 -15.828 1.00 93.88 86 ALA A C 1
ATOM 654 O O . ALA A 1 86 ? 8.191 -2.626 -16.813 1.00 93.88 86 ALA A O 1
ATOM 655 N N . GLU A 1 87 ? 6.175 -2.803 -15.817 1.00 93.19 87 GLU A N 1
ATOM 656 C CA . GLU A 1 87 ? 5.381 -2.259 -16.927 1.00 93.19 87 GLU A CA 1
ATOM 657 C C . GLU A 1 87 ? 5.674 -0.771 -17.176 1.00 93.19 87 GLU A C 1
ATOM 659 O O . GLU A 1 87 ? 5.872 -0.385 -18.323 1.00 93.19 87 GLU A O 1
ATOM 664 N N . ILE A 1 88 ? 5.737 0.058 -16.122 1.00 90.94 88 ILE A N 1
ATOM 665 C CA . ILE A 1 88 ? 6.059 1.496 -16.230 1.00 90.94 88 ILE A CA 1
ATOM 666 C C . ILE A 1 88 ? 7.429 1.707 -16.883 1.00 90.94 88 ILE A C 1
ATOM 668 O O . ILE A 1 88 ? 7.589 2.628 -17.674 1.00 90.94 88 ILE A O 1
ATOM 672 N N . PHE A 1 89 ? 8.396 0.844 -16.570 1.00 89.75 89 PHE A N 1
ATOM 673 C CA . PHE A 1 89 ? 9.737 0.873 -17.158 1.00 89.75 89 PHE A CA 1
ATOM 674 C C . PHE A 1 89 ? 9.863 0.122 -18.487 1.00 89.75 89 PHE A C 1
ATOM 676 O O . PHE A 1 89 ? 10.979 -0.041 -18.981 1.00 89.75 89 PHE A O 1
ATOM 683 N N . GLU A 1 90 ? 8.749 -0.362 -19.044 1.00 91.75 90 GLU A N 1
ATOM 684 C CA . GLU A 1 90 ? 8.698 -1.071 -20.327 1.00 91.75 90 GLU A CA 1
ATOM 685 C C . GLU A 1 90 ? 9.707 -2.234 -20.405 1.00 91.75 90 GLU A C 1
ATOM 687 O O . GLU A 1 90 ? 10.330 -2.500 -21.437 1.00 91.75 90 GLU A O 1
ATOM 692 N N . LEU A 1 91 ? 9.904 -2.940 -19.285 1.00 94.31 91 LEU A N 1
ATOM 693 C CA . LEU A 1 91 ? 10.830 -4.064 -19.237 1.00 94.31 91 LEU A CA 1
ATOM 694 C C . LEU A 1 91 ? 10.291 -5.245 -20.058 1.00 94.31 91 LEU A C 1
ATOM 696 O O . LEU A 1 91 ? 9.118 -5.609 -20.000 1.00 94.31 91 LEU A O 1
ATOM 700 N N . THR A 1 92 ? 11.194 -5.899 -20.778 1.00 95.12 92 THR A N 1
ATOM 701 C CA . THR A 1 92 ? 10.967 -7.133 -21.543 1.00 95.12 92 THR A CA 1
ATOM 702 C C . THR A 1 92 ? 11.657 -8.318 -20.863 1.00 95.12 92 THR A C 1
ATOM 704 O O . THR A 1 92 ? 12.575 -8.123 -20.066 1.00 95.12 92 THR A O 1
ATOM 707 N N . ASP A 1 93 ? 11.230 -9.555 -21.152 1.00 95.31 93 ASP A N 1
ATOM 708 C CA . ASP A 1 93 ? 11.750 -10.775 -20.493 1.00 95.31 93 ASP A CA 1
ATOM 709 C C . ASP A 1 93 ? 11.731 -10.661 -18.951 1.00 95.31 93 ASP A C 1
ATOM 711 O O . ASP A 1 93 ? 12.701 -10.990 -18.266 1.00 95.31 93 ASP A O 1
ATOM 715 N N . VAL A 1 94 ? 10.629 -10.117 -18.415 1.00 95.88 94 VAL A N 1
ATOM 716 C CA . VAL A 1 94 ? 10.476 -9.832 -16.984 1.00 95.88 94 VAL A CA 1
ATOM 717 C C . VAL A 1 94 ? 10.394 -11.129 -16.185 1.00 95.88 94 VAL A C 1
ATOM 719 O O . VAL A 1 94 ? 9.578 -12.005 -16.472 1.00 95.88 94 VAL A O 1
ATOM 722 N N . LYS A 1 95 ? 11.229 -11.225 -15.151 1.00 95.69 95 LYS A N 1
ATOM 723 C CA . LYS A 1 95 ? 11.326 -12.357 -14.226 1.00 95.69 95 LYS A CA 1
ATOM 724 C C . LYS A 1 95 ? 11.263 -11.874 -12.782 1.00 95.69 95 LYS A C 1
ATOM 726 O O . LYS A 1 95 ? 11.591 -10.725 -12.476 1.00 95.69 95 LYS A O 1
ATOM 731 N N . ILE A 1 96 ? 10.835 -12.769 -11.897 1.00 95.88 96 ILE A N 1
ATOM 732 C CA . ILE A 1 96 ? 10.804 -12.540 -10.450 1.00 95.88 96 ILE A CA 1
ATOM 733 C C . ILE A 1 96 ? 12.239 -12.570 -9.920 1.00 95.88 96 ILE A C 1
ATOM 735 O O . ILE A 1 96 ? 12.991 -13.482 -10.261 1.00 95.88 96 ILE A O 1
ATOM 739 N N . LEU A 1 97 ? 12.624 -11.560 -9.132 1.00 94.88 97 LEU A N 1
ATOM 740 C CA . LEU A 1 97 ? 13.985 -11.449 -8.596 1.00 94.88 97 LEU A CA 1
ATOM 741 C C . LEU A 1 97 ? 14.224 -12.435 -7.448 1.00 94.88 97 LEU A C 1
ATOM 743 O O . LEU A 1 97 ? 15.218 -13.154 -7.466 1.00 94.88 97 LEU A O 1
ATOM 747 N N . ASP A 1 98 ? 13.306 -12.474 -6.487 1.00 93.69 98 ASP A N 1
ATOM 748 C CA . ASP A 1 98 ? 13.341 -13.378 -5.339 1.00 93.69 98 ASP A CA 1
ATOM 749 C C . ASP A 1 98 ? 12.013 -14.138 -5.255 1.00 93.69 98 ASP A C 1
ATOM 751 O O . ASP A 1 98 ? 11.000 -13.630 -4.770 1.00 93.69 98 ASP A O 1
ATOM 755 N N . GLN A 1 99 ? 11.990 -15.321 -5.864 1.00 92.94 99 GLN A N 1
ATOM 756 C CA . GLN A 1 99 ? 10.788 -16.129 -6.041 1.00 92.94 99 GLN A CA 1
ATOM 757 C C . GLN A 1 99 ? 10.438 -16.881 -4.756 1.00 92.94 99 GLN A C 1
ATOM 759 O O . GLN A 1 99 ? 11.310 -17.461 -4.111 1.00 92.94 99 GLN A O 1
ATOM 764 N N . HIS A 1 100 ? 9.151 -16.937 -4.408 1.00 87.56 100 HIS A N 1
ATOM 765 C CA . HIS A 1 100 ? 8.706 -17.783 -3.305 1.00 87.56 100 HIS A CA 1
ATOM 766 C C . HIS A 1 100 ? 8.960 -19.265 -3.620 1.00 87.56 100 HIS A C 1
ATOM 768 O O . HIS A 1 100 ? 8.814 -19.713 -4.760 1.00 87.56 100 HIS A O 1
ATOM 774 N N . THR A 1 101 ? 9.302 -20.047 -2.594 1.00 86.56 101 THR A N 1
ATOM 775 C CA . THR A 1 101 ? 9.538 -21.493 -2.737 1.00 86.56 101 THR A CA 1
ATOM 776 C C . THR A 1 101 ? 8.277 -22.250 -3.141 1.00 86.56 101 THR A C 1
ATOM 778 O O . THR A 1 101 ? 8.357 -23.220 -3.891 1.00 86.56 101 THR A O 1
ATOM 781 N N . ASP A 1 102 ? 7.122 -21.778 -2.671 1.00 86.56 102 ASP A N 1
ATOM 782 C CA . ASP A 1 102 ? 5.862 -22.524 -2.726 1.00 86.56 102 ASP A CA 1
ATOM 783 C C . ASP A 1 102 ? 4.928 -22.036 -3.849 1.00 86.56 102 ASP A C 1
ATOM 785 O O . ASP A 1 102 ? 3.960 -22.713 -4.191 1.00 86.56 102 ASP A O 1
ATOM 789 N N . ASP A 1 103 ? 5.218 -20.876 -4.446 1.00 84.81 103 ASP A N 1
ATOM 790 C CA . ASP A 1 103 ? 4.456 -20.297 -5.554 1.00 84.81 103 ASP A CA 1
ATOM 791 C C . ASP A 1 103 ? 5.399 -19.617 -6.547 1.00 84.81 103 ASP A C 1
ATOM 793 O O . ASP A 1 103 ? 5.906 -18.520 -6.314 1.00 84.81 103 ASP A O 1
ATOM 797 N N . SER A 1 104 ? 5.599 -20.250 -7.703 1.00 87.69 104 SER A N 1
ATOM 798 C CA . SER A 1 104 ? 6.467 -19.712 -8.750 1.00 87.69 104 SER A CA 1
ATOM 799 C C . SER A 1 104 ? 5.914 -18.487 -9.468 1.00 87.69 104 SER A C 1
ATOM 801 O O . SER A 1 104 ? 6.620 -17.872 -10.264 1.00 87.69 104 SER A O 1
ATOM 803 N N . SER A 1 105 ? 4.647 -18.150 -9.237 1.00 86.50 105 SER A N 1
ATOM 804 C CA . SER A 1 105 ? 4.015 -16.952 -9.779 1.00 86.50 105 SER A CA 1
ATOM 805 C C . SER A 1 105 ? 4.125 -15.736 -8.853 1.00 86.50 105 SER A C 1
ATOM 807 O O . SER A 1 105 ? 3.732 -14.643 -9.263 1.00 86.50 105 SER A O 1
ATOM 809 N N . ALA A 1 106 ? 4.692 -15.904 -7.651 1.00 88.50 106 ALA A N 1
ATOM 810 C CA . ALA A 1 106 ? 4.840 -14.858 -6.649 1.00 88.50 106 ALA A CA 1
ATOM 811 C C . ALA A 1 106 ? 6.294 -14.703 -6.171 1.00 88.50 106 ALA A C 1
ATOM 813 O O . ALA A 1 106 ? 7.079 -15.651 -6.121 1.00 88.50 106 ALA A O 1
ATOM 814 N N . GLY A 1 107 ? 6.658 -13.477 -5.803 1.00 93.06 107 GLY A N 1
ATOM 815 C CA . GLY A 1 107 ? 7.957 -13.180 -5.203 1.00 93.06 107 GLY A CA 1
ATOM 816 C C . GLY A 1 107 ? 8.345 -11.711 -5.289 1.00 93.06 107 GLY A C 1
ATOM 817 O O . GLY A 1 107 ? 7.679 -10.915 -5.958 1.00 93.06 107 GLY A O 1
ATOM 818 N N . LEU A 1 108 ? 9.399 -11.333 -4.572 1.00 93.94 108 LEU A N 1
ATOM 819 C CA . LEU A 1 108 ? 9.830 -9.947 -4.431 1.00 93.94 108 LEU A CA 1
ATOM 820 C C . LEU A 1 108 ? 10.641 -9.491 -5.640 1.00 93.94 108 LEU A C 1
ATOM 822 O O . LEU A 1 108 ? 11.492 -10.213 -6.157 1.00 93.94 108 LEU A O 1
ATOM 826 N N . GLY A 1 109 ? 10.388 -8.252 -6.058 1.00 94.50 109 GLY A N 1
ATOM 827 C CA . GLY A 1 109 ? 11.136 -7.574 -7.106 1.00 94.50 109 GLY A CA 1
ATOM 828 C C . GLY A 1 109 ? 10.931 -8.163 -8.501 1.00 94.50 109 GLY A C 1
ATOM 829 O O . GLY A 1 109 ? 10.464 -9.290 -8.691 1.00 94.50 109 GLY A O 1
ATOM 830 N N . ARG A 1 110 ? 11.300 -7.375 -9.507 1.00 96.19 110 ARG A N 1
ATOM 831 C CA . ARG A 1 110 ? 11.352 -7.799 -10.905 1.00 96.19 110 ARG A CA 1
ATOM 832 C C . ARG A 1 110 ? 12.657 -7.353 -11.528 1.00 96.19 110 ARG A C 1
ATOM 834 O O . ARG A 1 110 ? 13.179 -6.292 -11.197 1.00 96.19 110 ARG A O 1
ATOM 841 N N . TYR A 1 111 ? 13.154 -8.156 -12.455 1.00 95.50 111 TYR A N 1
ATOM 842 C CA . TYR A 1 111 ? 14.234 -7.764 -13.348 1.00 95.50 111 TYR A CA 1
ATOM 843 C C . TYR A 1 111 ? 13.886 -8.166 -14.778 1.00 95.50 111 TYR A C 1
ATOM 845 O O . TYR A 1 111 ? 13.114 -9.095 -15.006 1.00 95.50 111 TYR A O 1
ATOM 853 N N . GLY A 1 112 ? 14.447 -7.450 -15.743 1.00 95.06 112 GLY A N 1
ATOM 854 C CA . GLY A 1 112 ? 14.194 -7.665 -17.160 1.00 95.06 112 GLY A CA 1
ATOM 855 C C . GLY A 1 112 ? 15.181 -6.876 -18.008 1.00 95.06 112 GLY A C 1
ATOM 856 O O . GLY A 1 112 ? 16.201 -6.386 -17.517 1.00 95.06 112 GLY A O 1
ATOM 857 N N . ARG A 1 113 ? 14.878 -6.757 -19.295 1.00 95.06 113 ARG A N 1
ATOM 858 C CA . ARG A 1 113 ? 15.686 -6.043 -20.281 1.00 95.06 113 ARG A CA 1
ATOM 859 C C . ARG A 1 113 ? 14.931 -4.830 -20.795 1.00 95.06 113 ARG A C 1
ATOM 861 O O . ARG A 1 113 ? 13.766 -4.939 -21.158 1.00 95.06 113 ARG A O 1
ATOM 868 N N . LEU A 1 114 ? 15.616 -3.701 -20.898 1.00 92.44 114 LEU A N 1
ATOM 869 C CA . LEU A 1 114 ? 15.116 -2.571 -21.678 1.00 92.44 114 LEU A CA 1
ATOM 870 C C . LEU A 1 114 ? 15.163 -2.939 -23.164 1.00 92.44 114 LEU A C 1
ATOM 872 O O . LEU A 1 114 ? 16.098 -3.614 -23.599 1.00 92.44 114 LEU A O 1
ATOM 876 N N . GLU A 1 115 ? 14.179 -2.482 -23.940 1.00 89.50 115 GLU A N 1
ATOM 877 C CA . GLU A 1 115 ? 14.118 -2.741 -25.387 1.00 89.50 115 GLU A CA 1
ATOM 878 C C . GLU A 1 115 ? 15.378 -2.230 -26.109 1.00 89.50 115 GLU A C 1
ATOM 880 O O . GLU A 1 115 ? 15.870 -2.841 -27.059 1.00 89.50 115 GLU A O 1
ATOM 885 N N . LYS A 1 116 ? 15.934 -1.110 -25.632 1.00 88.94 116 LYS A N 1
ATOM 886 C CA . LYS A 1 116 ? 17.125 -0.471 -26.193 1.00 88.94 116 LYS A CA 1
ATOM 887 C C . LYS A 1 116 ? 18.160 -0.222 -25.112 1.00 88.94 116 LYS A C 1
ATOM 889 O O . LYS A 1 116 ? 17.837 0.183 -23.999 1.00 88.94 116 LYS A O 1
ATOM 894 N N . THR A 1 117 ? 19.426 -0.398 -25.476 1.00 89.62 117 THR A N 1
ATOM 895 C CA . THR A 1 117 ? 20.543 0.010 -24.626 1.00 89.62 117 THR A CA 1
ATOM 896 C C . THR A 1 117 ? 20.522 1.522 -24.448 1.00 89.62 117 THR A C 1
ATOM 898 O O . THR A 1 117 ? 20.516 2.281 -25.416 1.00 89.62 117 THR A O 1
ATOM 901 N N . ILE A 1 118 ? 20.558 1.946 -23.194 1.00 91.62 118 ILE A N 1
ATOM 902 C CA . ILE A 1 118 ? 20.473 3.336 -22.766 1.00 91.62 118 ILE A CA 1
ATOM 903 C C . ILE A 1 118 ? 21.646 3.627 -21.830 1.00 91.62 118 ILE A C 1
ATOM 905 O O . ILE A 1 118 ? 22.075 2.764 -21.060 1.00 91.62 118 ILE A O 1
ATOM 909 N N . LYS A 1 119 ? 22.219 4.834 -21.918 1.00 92.19 119 LYS A N 1
ATOM 910 C CA . LYS A 1 119 ? 23.278 5.239 -20.989 1.00 92.19 119 LYS A CA 1
ATOM 911 C C . LYS A 1 119 ? 22.689 5.377 -19.593 1.00 92.19 119 LYS A C 1
ATOM 913 O O . LYS A 1 119 ? 21.578 5.864 -19.423 1.00 92.19 119 LYS A O 1
ATOM 918 N N . PHE A 1 120 ? 23.478 5.037 -18.583 1.00 87.69 120 PHE A N 1
ATOM 919 C CA . PHE A 1 120 ? 23.036 5.085 -17.192 1.00 87.69 120 PHE A CA 1
ATOM 920 C C . PHE A 1 120 ? 22.424 6.439 -16.778 1.00 87.69 120 PHE A C 1
ATOM 922 O O . PHE A 1 120 ? 21.392 6.466 -16.115 1.00 87.69 120 PHE A O 1
ATOM 929 N N . GLY A 1 121 ? 23.030 7.558 -17.196 1.00 87.31 121 GLY A N 1
ATOM 930 C CA . GLY A 1 121 ? 22.507 8.897 -16.897 1.00 87.31 121 GLY A CA 1
ATOM 931 C C . GLY A 1 121 ? 21.123 9.145 -17.500 1.00 87.31 121 GLY A C 1
ATOM 932 O O . GLY A 1 121 ? 20.231 9.617 -16.804 1.00 87.31 121 GLY A O 1
ATOM 933 N N . ASP A 1 122 ? 20.924 8.743 -18.755 1.00 88.56 122 ASP A N 1
ATOM 934 C CA . ASP A 1 122 ? 19.638 8.875 -19.444 1.00 88.56 122 ASP A CA 1
ATOM 935 C C . ASP A 1 122 ? 18.568 7.992 -18.778 1.00 88.56 122 ASP A C 1
ATOM 937 O O . ASP A 1 122 ? 17.419 8.403 -18.637 1.00 88.56 122 ASP A O 1
ATOM 941 N N . PHE A 1 123 ? 18.951 6.797 -18.308 1.00 87.12 123 PHE A N 1
ATOM 942 C CA . PHE A 1 123 ? 18.049 5.907 -17.572 1.00 87.12 123 PHE A CA 1
ATOM 943 C C . PHE A 1 123 ? 17.627 6.512 -16.231 1.00 87.12 123 PHE A C 1
ATOM 945 O O . PHE A 1 123 ? 16.448 6.497 -15.892 1.00 87.12 123 PHE A O 1
ATOM 952 N N . ALA A 1 124 ? 18.560 7.111 -15.487 1.00 87.00 124 ALA A N 1
ATOM 953 C CA . ALA A 1 124 ? 18.237 7.788 -14.235 1.00 87.00 124 ALA A CA 1
ATOM 954 C C . ALA A 1 124 ? 17.260 8.963 -14.440 1.00 87.00 124 ALA A C 1
ATOM 956 O O . ALA A 1 124 ? 16.359 9.157 -13.624 1.00 87.00 124 ALA A O 1
ATOM 957 N N . GLU A 1 125 ? 17.399 9.726 -15.529 1.00 85.38 125 GLU A N 1
ATOM 958 C CA . GLU A 1 125 ? 16.455 10.798 -15.875 1.00 85.38 125 GLU A CA 1
ATOM 959 C C . GLU A 1 125 ? 15.079 10.259 -16.295 1.00 85.38 125 GLU A C 1
ATOM 961 O O . GLU A 1 125 ? 14.053 10.811 -15.890 1.00 85.38 125 GLU A O 1
ATOM 966 N N . HIS A 1 126 ? 15.037 9.148 -17.035 1.00 83.75 126 HIS A N 1
ATOM 967 C CA . HIS A 1 126 ? 13.790 8.451 -17.357 1.00 83.75 126 HIS A CA 1
ATOM 968 C C . HIS A 1 126 ? 13.056 8.005 -16.079 1.00 83.75 126 HIS A C 1
ATOM 970 O O . HIS A 1 126 ? 11.894 8.361 -15.883 1.00 83.75 126 HIS A O 1
ATOM 976 N N . CYS A 1 127 ? 13.770 7.384 -15.130 1.00 84.12 127 CYS A N 1
ATOM 977 C CA . CYS A 1 127 ? 13.222 7.011 -13.824 1.00 84.12 127 CYS A CA 1
ATOM 978 C C . CYS A 1 127 ? 12.627 8.186 -13.053 1.00 84.12 127 CYS A C 1
ATOM 980 O O . CYS A 1 127 ? 11.537 8.060 -12.492 1.00 84.12 127 CYS A O 1
ATOM 982 N N . LYS A 1 128 ? 13.303 9.339 -13.025 1.00 84.75 128 LYS A N 1
ATOM 983 C CA . LYS A 1 128 ? 12.774 10.545 -12.368 1.00 84.75 128 LYS A CA 1
ATOM 984 C C . LYS A 1 128 ? 11.464 11.001 -13.001 1.00 84.75 128 LYS A C 1
ATOM 986 O O . LYS A 1 128 ? 10.515 11.324 -12.286 1.00 84.75 128 LYS A O 1
ATOM 991 N N . LYS A 1 129 ? 11.408 11.009 -14.335 1.00 83.50 129 LYS A N 1
ATOM 992 C CA . LYS A 1 129 ? 10.238 11.459 -15.092 1.00 83.50 129 LYS A CA 1
ATOM 993 C C . LYS A 1 129 ? 9.020 10.577 -14.821 1.00 83.50 129 LYS A C 1
ATOM 995 O O . LYS A 1 129 ? 7.964 11.107 -14.474 1.00 83.50 129 LYS A O 1
ATOM 1000 N N . ASP A 1 130 ? 9.174 9.261 -14.923 1.00 80.81 130 ASP A N 1
ATOM 1001 C CA . ASP A 1 130 ? 8.035 8.339 -14.853 1.00 80.81 130 ASP A CA 1
ATOM 1002 C C . ASP A 1 130 ? 7.540 8.131 -13.424 1.00 80.81 130 ASP A C 1
ATOM 1004 O O . ASP A 1 130 ? 6.337 8.026 -13.182 1.00 80.81 130 ASP A O 1
ATOM 1008 N N . THR A 1 131 ? 8.446 8.190 -12.447 1.00 76.88 131 THR A N 1
ATOM 1009 C CA . THR A 1 131 ? 8.074 8.132 -11.027 1.00 76.88 131 THR A CA 1
ATOM 1010 C C . THR A 1 131 ? 7.662 9.492 -10.458 1.00 76.88 131 THR A C 1
ATOM 1012 O O . THR A 1 131 ? 7.203 9.549 -9.320 1.00 76.88 131 THR A O 1
ATOM 1015 N N . ARG A 1 132 ? 7.803 10.593 -11.213 1.00 78.81 132 ARG A N 1
ATOM 1016 C CA . ARG A 1 132 ? 7.571 11.983 -10.764 1.00 78.81 132 ARG A CA 1
ATOM 1017 C C . ARG A 1 132 ? 8.399 12.393 -9.536 1.00 78.81 132 ARG A C 1
ATOM 1019 O O . ARG A 1 132 ? 7.980 13.259 -8.768 1.00 78.81 132 ARG A O 1
ATOM 1026 N N . HIS A 1 133 ? 9.569 11.787 -9.349 1.00 73.75 133 HIS A N 1
ATOM 1027 C CA . HIS A 1 133 ? 10.489 12.123 -8.264 1.00 73.75 133 HIS A CA 1
ATOM 1028 C C . HIS A 1 133 ? 11.589 13.065 -8.756 1.00 73.75 133 HIS A C 1
ATOM 1030 O O . HIS A 1 133 ? 12.107 12.938 -9.862 1.00 73.75 133 HIS A O 1
ATOM 1036 N N . THR A 1 134 ? 11.997 14.001 -7.902 1.00 59.22 134 THR A N 1
ATOM 10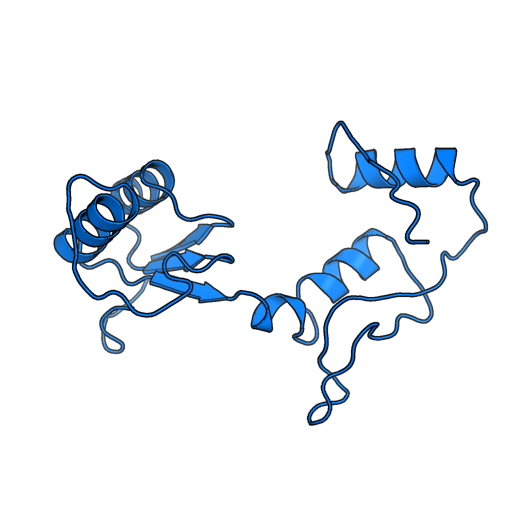37 C CA . THR A 1 134 ? 13.089 14.946 -8.188 1.00 59.22 134 THR A CA 1
ATOM 1038 C C . THR A 1 134 ? 14.478 14.355 -7.939 1.00 59.22 134 THR A C 1
ATOM 1040 O O . THR A 1 134 ? 15.479 14.930 -8.367 1.00 59.22 134 THR A O 1
ATOM 1043 N N . PHE A 1 135 ? 14.560 13.204 -7.266 1.00 52.09 135 PHE A N 1
ATOM 1044 C CA . PHE A 1 135 ? 15.811 12.598 -6.829 1.00 52.09 135 PHE A CA 1
ATOM 1045 C C . PHE A 1 135 ? 15.835 11.097 -7.123 1.00 52.09 135 PHE A C 1
ATOM 1047 O O . PHE A 1 135 ? 14.885 10.381 -6.820 1.00 52.09 135 PHE A O 1
ATOM 1054 N N . PHE A 1 136 ? 16.944 10.631 -7.696 1.00 67.62 136 PHE A N 1
ATOM 1055 C CA . PHE A 1 136 ? 17.218 9.219 -7.939 1.00 67.62 136 PHE A CA 1
ATOM 1056 C C . PHE A 1 136 ? 18.639 8.935 -7.457 1.00 67.62 136 PHE A C 1
ATOM 1058 O O . PHE A 1 136 ? 19.577 9.617 -7.876 1.00 67.62 136 PHE A O 1
ATOM 1065 N N . ALA A 1 137 ? 18.795 7.966 -6.556 1.00 68.38 137 ALA A N 1
ATOM 1066 C CA . ALA A 1 137 ? 20.087 7.566 -6.013 1.00 68.38 137 ALA A CA 1
ATOM 1067 C C . ALA A 1 137 ? 20.476 6.189 -6.547 1.00 68.38 137 ALA A C 1
ATOM 1069 O O . ALA A 1 137 ? 19.678 5.256 -6.538 1.00 68.38 137 ALA A O 1
ATOM 1070 N N . CYS A 1 138 ? 21.724 6.068 -6.992 1.00 67.31 138 CYS A N 1
ATOM 1071 C CA . CYS A 1 138 ? 2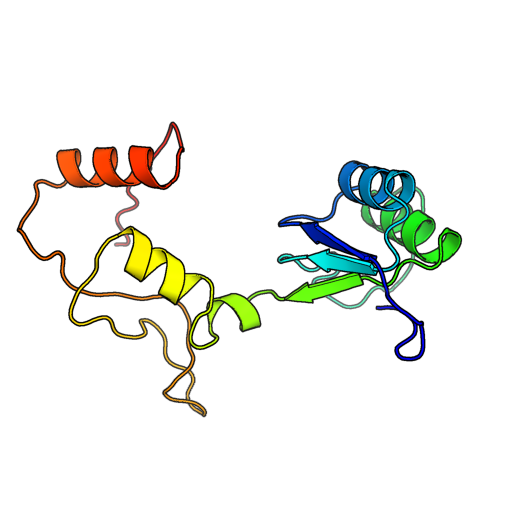2.311 4.795 -7.380 1.00 67.31 138 CYS A CA 1
ATOM 1072 C C . CYS A 1 138 ? 23.150 4.263 -6.224 1.00 67.31 138 CYS A C 1
ATOM 1074 O O . CYS A 1 138 ? 24.136 4.892 -5.837 1.00 67.31 138 CYS A O 1
ATOM 1076 N N . PHE A 1 139 ? 22.774 3.104 -5.695 1.00 64.69 139 PHE A N 1
ATOM 1077 C CA . PHE A 1 139 ? 23.560 2.400 -4.694 1.00 64.69 139 PHE A CA 1
ATOM 1078 C C . PHE A 1 139 ? 24.277 1.238 -5.380 1.00 64.69 139 PHE A C 1
ATOM 1080 O O . PHE A 1 139 ? 23.637 0.327 -5.901 1.00 64.69 139 PHE A O 1
ATOM 1087 N N . ARG A 1 140 ? 25.614 1.262 -5.399 1.00 45.78 140 ARG A N 1
ATOM 1088 C CA . ARG A 1 140 ? 26.396 0.064 -5.721 1.00 45.78 140 ARG A CA 1
ATOM 1089 C C . ARG A 1 140 ? 26.323 -0.866 -4.514 1.00 45.78 140 ARG A C 1
ATOM 1091 O O . ARG A 1 140 ? 26.919 -0.560 -3.485 1.00 45.78 140 ARG A O 1
ATOM 1098 N N . GLN A 1 141 ? 25.594 -1.972 -4.636 1.00 45.66 141 GLN A N 1
ATOM 1099 C CA . GLN A 1 141 ? 25.836 -3.121 -3.764 1.00 45.66 141 GLN A CA 1
ATOM 1100 C C . GLN A 1 141 ? 27.207 -3.700 -4.137 1.00 45.66 141 GLN A C 1
ATOM 1102 O O . GLN A 1 141 ? 27.493 -3.879 -5.323 1.00 45.66 141 GLN A O 1
ATOM 1107 N N . PHE A 1 142 ? 28.070 -3.848 -3.131 1.00 40.94 142 PHE A N 1
ATOM 1108 C CA . PHE A 1 142 ? 29.401 -4.445 -3.257 1.00 40.94 142 PHE A CA 1
ATOM 1109 C C . PHE A 1 142 ? 29.309 -5.956 -3.444 1.00 40.94 142 PHE A C 1
ATOM 1111 O O . PHE A 1 142 ? 28.396 -6.556 -2.832 1.00 40.94 142 PHE A O 1
#

Secondary structure (DSSP, 8-state):
---TT---S-EEEESS--HHHHHHHHHTT-SEEEESS-S-SS--S---TTSHHHHHHHHHHHTT--EEE--HHHHHSTTSHHHHHHHHTT-EEEEEEEE-SS-TT-EEEEEEE-SS---HHHHHHHHHHHHT-S--------

InterPro domains:
  IPR002678 DUF34/NIF3 [PF01784] (1-131)
  IPR002678 DUF34/NIF3 [PTHR13799] (4-131)
  IPR036069 DUF34/NIF3 superfamily [SSF102705] (1-134)

Radius of gyration: 19.32 Å; chains: 1; bounding box: 50×38×52 Å

Sequence (142 aa):
CGDENKDVKKVFVTLDTNINTVKEAISKNADMIVSHHPILLGGIKRIDYSTSVGQMLKLLIENNIPLFAAHTNMDTAKGGINDKIAEIFELTDVKILDQHTDDSSAGLGRYGRLEKTIKFGDFAEHCKKDTRHTFFACFRQF